Protein AF-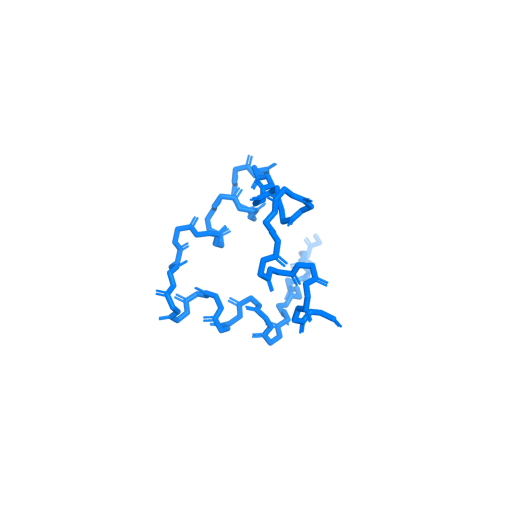A0A842PAD7-F1 (afdb_monomer)

Structure (mmCIF, N/CA/C/O backbone):
data_AF-A0A842PAD7-F1
#
_entry.id   AF-A0A842PAD7-F1
#
loop_
_atom_site.group_PDB
_atom_site.id
_atom_site.type_symbol
_atom_site.label_atom_id
_atom_site.label_alt_id
_atom_site.label_comp_id
_atom_site.label_asym_id
_atom_site.label_entity_id
_atom_site.label_seq_id
_atom_site.pdbx_PDB_ins_code
_atom_site.Cartn_x
_atom_site.Cartn_y
_atom_site.Cartn_z
_atom_site.occupancy
_atom_site.B_iso_or_equiv
_atom_site.auth_seq_id
_atom_site.auth_comp_id
_atom_site.auth_asym_id
_atom_site.auth_atom_id
_atom_site.pdbx_PDB_model_num
ATOM 1 N N . MET A 1 1 ? -7.052 -9.207 -24.511 1.00 51.97 1 MET A N 1
ATOM 2 C CA . MET A 1 1 ? -6.763 -7.863 -23.974 1.00 51.97 1 MET A CA 1
ATOM 3 C C . MET A 1 1 ? -5.544 -7.976 -23.093 1.00 51.97 1 MET A C 1
ATOM 5 O O . MET A 1 1 ? -5.597 -8.700 -22.109 1.00 51.97 1 MET A O 1
ATOM 9 N N . SER A 1 2 ? -4.441 -7.347 -23.483 1.00 68.38 2 SER A N 1
ATOM 10 C CA . SER A 1 2 ? -3.287 -7.170 -22.605 1.00 68.38 2 SER A CA 1
ATOM 11 C C . SER A 1 2 ? -3.751 -6.294 -21.443 1.00 68.38 2 SER A C 1
ATOM 13 O O . SER A 1 2 ? -4.188 -5.170 -21.674 1.00 68.38 2 SER A O 1
ATOM 15 N N . ALA A 1 3 ? -3.755 -6.824 -20.222 1.00 80.25 3 ALA A N 1
ATOM 16 C CA . ALA A 1 3 ? -3.983 -5.999 -19.047 1.00 80.25 3 ALA A CA 1
ATOM 17 C C . ALA A 1 3 ? -2.731 -5.140 -18.853 1.00 80.25 3 ALA A C 1
ATOM 19 O O . ALA A 1 3 ? -1.649 -5.675 -18.609 1.00 80.25 3 ALA A O 1
ATOM 20 N N . GLU A 1 4 ? -2.856 -3.830 -19.039 1.00 85.12 4 GLU A N 1
ATOM 21 C CA . GLU A 1 4 ? -1.764 -2.910 -18.740 1.00 85.12 4 GLU A CA 1
ATOM 22 C C . GLU A 1 4 ? -1.538 -2.894 -17.226 1.00 85.12 4 GLU A C 1
ATOM 24 O O . GLU A 1 4 ? -2.463 -2.653 -16.447 1.00 85.12 4 GLU A O 1
ATOM 29 N N . VAL A 1 5 ? -0.312 -3.211 -16.808 1.00 85.62 5 VAL A N 1
ATOM 30 C CA . VAL A 1 5 ? 0.083 -3.220 -15.398 1.00 85.62 5 VAL A CA 1
ATOM 31 C C . VAL A 1 5 ? 0.700 -1.868 -15.074 1.00 85.62 5 VAL A C 1
ATOM 33 O O . VAL A 1 5 ? 1.773 -1.534 -15.575 1.00 85.62 5 VAL A O 1
ATOM 36 N N . PHE A 1 6 ? 0.027 -1.102 -14.222 1.00 89.94 6 PHE A N 1
ATOM 37 C CA . PHE A 1 6 ? 0.542 0.157 -13.698 1.00 89.94 6 PHE A CA 1
ATOM 38 C C . PHE A 1 6 ? 1.219 -0.089 -12.352 1.00 89.94 6 PHE A C 1
ATOM 40 O O . PHE A 1 6 ? 0.630 -0.698 -11.463 1.00 89.94 6 PHE A O 1
ATOM 47 N N . ILE A 1 7 ? 2.450 0.400 -12.215 1.00 92.56 7 ILE A N 1
ATOM 48 C CA . ILE A 1 7 ? 3.208 0.388 -10.963 1.00 92.56 7 ILE A CA 1
ATOM 49 C C . ILE A 1 7 ? 3.473 1.825 -10.529 1.00 92.56 7 ILE A C 1
ATOM 51 O O . ILE A 1 7 ? 3.824 2.683 -11.342 1.00 92.56 7 ILE A O 1
ATOM 55 N N . THR A 1 8 ? 3.299 2.098 -9.245 1.00 94.94 8 THR A N 1
ATOM 56 C CA . THR A 1 8 ? 3.622 3.392 -8.649 1.00 94.94 8 THR A CA 1
ATOM 57 C C . THR A 1 8 ? 5.046 3.393 -8.102 1.00 94.94 8 THR A C 1
ATOM 59 O O . THR A 1 8 ? 5.657 2.348 -7.873 1.00 94.94 8 THR A O 1
ATOM 62 N N . VAL A 1 9 ? 5.594 4.582 -7.842 1.00 95.62 9 VAL A N 1
ATOM 63 C CA . VAL A 1 9 ? 6.906 4.704 -7.183 1.00 95.62 9 VAL A CA 1
ATOM 64 C C . VAL A 1 9 ? 6.884 4.066 -5.791 1.00 95.62 9 VAL A C 1
ATOM 66 O O . VAL A 1 9 ? 7.858 3.423 -5.408 1.00 95.62 9 VAL A O 1
ATOM 69 N N . SER A 1 10 ? 5.774 4.184 -5.057 1.00 91.75 10 SER A N 1
ATOM 70 C CA . SER A 1 10 ? 5.608 3.528 -3.757 1.00 91.75 10 SER A CA 1
ATOM 71 C C . SER A 1 10 ? 5.731 2.010 -3.873 1.00 91.75 10 SER A C 1
ATOM 73 O O . SER A 1 10 ? 6.432 1.411 -3.0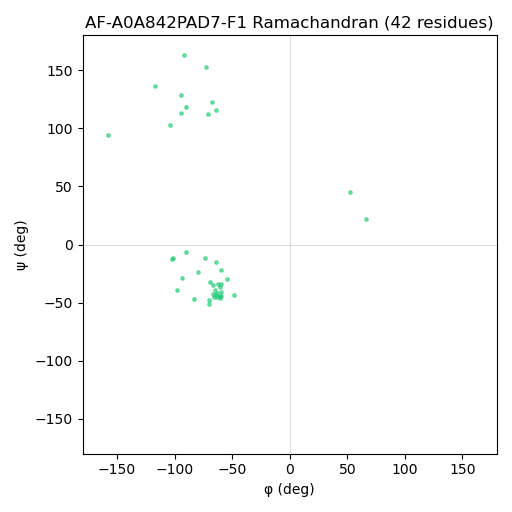63 1.00 91.75 10 SER A O 1
ATOM 75 N N . ASP A 1 11 ? 5.161 1.405 -4.922 1.00 93.81 11 ASP A N 1
ATOM 76 C CA . ASP A 1 11 ? 5.265 -0.042 -5.152 1.00 93.81 11 ASP A CA 1
ATOM 77 C C . ASP A 1 11 ? 6.713 -0.478 -5.380 1.00 93.81 11 ASP A C 1
ATOM 79 O O . ASP A 1 11 ? 7.167 -1.488 -4.846 1.00 93.81 11 ASP A O 1
ATOM 83 N N . VAL A 1 12 ? 7.470 0.311 -6.146 1.00 95.81 12 VAL A N 1
ATOM 84 C CA . VAL A 1 12 ? 8.892 0.046 -6.392 1.00 95.81 12 VAL A CA 1
ATOM 85 C C . VAL A 1 12 ?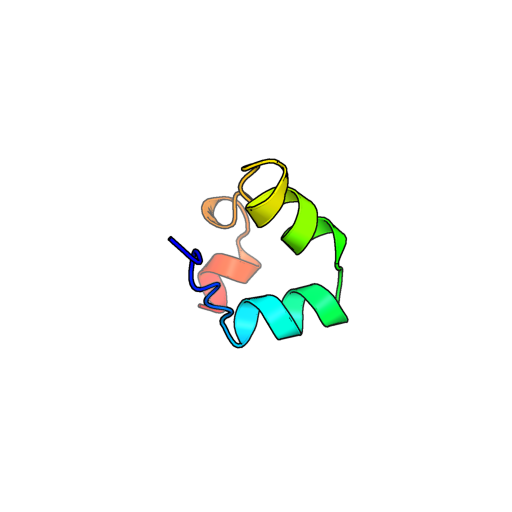 9.697 0.185 -5.099 1.00 95.81 12 VAL A C 1
ATOM 87 O O . VAL A 1 12 ? 10.514 -0.680 -4.785 1.00 95.81 12 VAL A O 1
ATOM 90 N N . MET A 1 13 ? 9.459 1.240 -4.318 1.00 95.56 13 MET A N 1
ATOM 91 C CA . MET A 1 13 ? 10.155 1.465 -3.048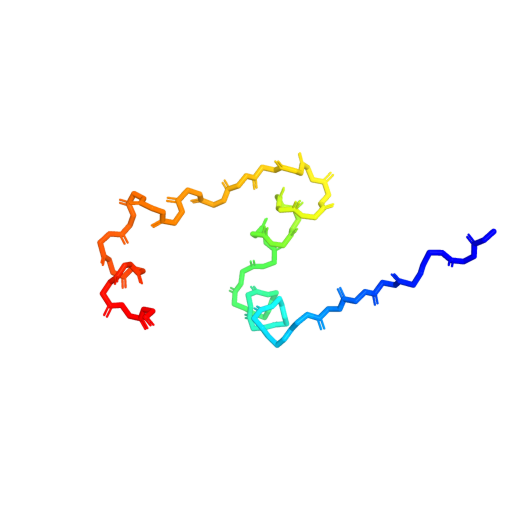 1.00 95.56 13 MET A CA 1
ATOM 92 C C . MET A 1 13 ? 9.848 0.364 -2.027 1.00 95.56 13 MET A C 1
ATOM 94 O O . MET A 1 13 ? 10.759 -0.148 -1.376 1.00 95.56 13 MET A O 1
ATOM 98 N N . GLU A 1 14 ? 8.584 -0.044 -1.911 1.00 94.69 14 GLU A N 1
ATOM 99 C CA . GLU A 1 14 ? 8.177 -1.154 -1.053 1.00 94.69 14 GLU A CA 1
ATOM 100 C C . GLU A 1 14 ? 8.757 -2.483 -1.526 1.00 94.69 14 GLU A C 1
ATOM 102 O O . GLU A 1 14 ? 9.212 -3.264 -0.694 1.00 94.69 14 GLU A O 1
ATOM 107 N N . TYR A 1 15 ? 8.816 -2.730 -2.838 1.00 95.81 15 TYR A N 1
ATOM 108 C CA . TYR A 1 15 ? 9.460 -3.922 -3.384 1.00 95.81 15 TYR A CA 1
ATOM 109 C C . TYR A 1 15 ? 10.942 -3.994 -2.997 1.00 95.81 15 TYR A C 1
ATOM 111 O O . TYR A 1 15 ? 11.421 -5.046 -2.574 1.00 95.81 15 TYR A O 1
ATOM 119 N N . LEU A 1 16 ? 11.658 -2.868 -3.101 1.00 97.12 16 LEU A N 1
ATOM 120 C CA . LEU A 1 16 ? 13.077 -2.769 -2.749 1.00 97.12 16 LEU A CA 1
ATOM 121 C C . LEU A 1 16 ? 13.324 -2.891 -1.238 1.00 97.12 16 LEU A C 1
ATOM 123 O O . LEU A 1 16 ? 14.356 -3.422 -0.832 1.00 97.12 16 LEU A O 1
ATOM 127 N N . PHE A 1 17 ? 12.395 -2.423 -0.401 1.00 94.06 17 PHE A N 1
ATOM 128 C CA . PHE A 1 17 ? 12.514 -2.506 1.056 1.00 94.06 17 PHE A CA 1
ATOM 129 C C . PHE A 1 17 ? 12.069 -3.868 1.618 1.00 94.06 17 PHE A C 1
ATOM 131 O O . PHE A 1 17 ? 12.745 -4.457 2.461 1.00 94.06 17 PHE A O 1
ATOM 138 N N . CYS A 1 18 ? 10.909 -4.367 1.183 1.00 95.31 18 CYS A N 1
ATOM 139 C CA . CYS A 1 18 ? 10.317 -5.631 1.611 1.00 95.31 18 CYS A CA 1
ATOM 140 C C . CYS A 1 18 ? 9.315 -6.153 0.555 1.00 95.31 18 CYS A C 1
ATOM 142 O O . CYS A 1 18 ?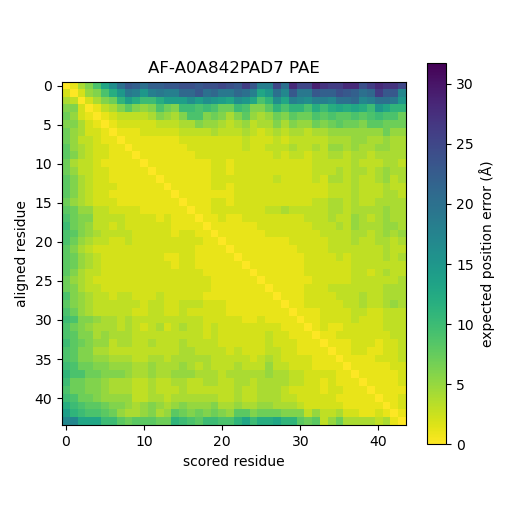 8.117 -5.855 0.631 1.00 95.31 18 CYS A O 1
ATOM 144 N N . PRO A 1 19 ? 9.738 -7.035 -0.369 1.00 95.75 19 PRO A N 1
ATOM 145 C CA . PRO A 1 19 ? 8.888 -7.508 -1.470 1.00 95.75 19 PRO A CA 1
ATOM 146 C C . PRO A 1 19 ? 7.661 -8.315 -1.013 1.00 95.75 19 PRO A C 1
ATOM 148 O O . PRO A 1 19 ? 6.711 -8.501 -1.772 1.00 95.75 19 PRO A O 1
ATOM 151 N N . ARG A 1 20 ? 7.634 -8.770 0.249 1.00 95.75 20 ARG A N 1
ATOM 152 C CA . ARG A 1 20 ? 6.471 -9.462 0.824 1.00 95.75 20 ARG A CA 1
ATOM 153 C C . ARG A 1 20 ? 5.222 -8.580 0.866 1.00 95.75 20 ARG A C 1
ATOM 155 O O . ARG A 1 20 ? 4.134 -9.115 0.687 1.00 95.75 20 ARG A O 1
ATOM 162 N N . PHE A 1 21 ? 5.355 -7.267 1.079 1.00 94.62 21 PHE A N 1
ATOM 163 C CA . PHE A 1 21 ? 4.188 -6.376 1.090 1.00 94.62 21 PHE A CA 1
ATOM 164 C C . PHE A 1 21 ? 3.542 -6.275 -0.294 1.00 94.62 21 PHE A C 1
ATOM 166 O O . PHE A 1 21 ? 2.328 -6.435 -0.399 1.00 94.62 21 PHE A O 1
ATOM 173 N N . ILE A 1 22 ? 4.352 -6.165 -1.350 1.00 96.12 22 ILE A N 1
ATOM 174 C CA . ILE A 1 22 ? 3.887 -6.178 -2.744 1.00 96.12 22 ILE A CA 1
ATOM 175 C C . ILE A 1 22 ? 3.171 -7.482 -3.082 1.00 96.12 22 ILE A C 1
ATOM 177 O O . ILE A 1 22 ? 2.076 -7.451 -3.638 1.00 96.12 22 ILE A O 1
ATOM 181 N N . TYR A 1 23 ? 3.734 -8.630 -2.698 1.00 96.06 23 TYR A N 1
ATOM 182 C CA . TYR A 1 23 ? 3.077 -9.920 -2.920 1.00 96.06 23 TYR A CA 1
ATOM 183 C C . TYR A 1 23 ? 1.724 -10.013 -2.198 1.00 96.06 23 TYR A C 1
ATOM 185 O O . TYR A 1 23 ? 0.728 -10.443 -2.780 1.00 96.06 23 TYR A O 1
ATOM 193 N N . PHE A 1 24 ? 1.656 -9.572 -0.940 1.00 97.44 24 PHE A N 1
ATOM 194 C CA . PHE A 1 24 ? 0.404 -9.567 -0.186 1.00 97.44 24 PHE A CA 1
ATOM 195 C C . PHE A 1 24 ? -0.645 -8.654 -0.818 1.00 97.44 24 PHE A C 1
ATOM 197 O O . PHE A 1 24 ? -1.773 -9.101 -0.997 1.00 97.44 24 PHE A O 1
ATOM 204 N N . MET A 1 25 ? -0.278 -7.440 -1.229 1.00 95.69 25 MET A N 1
ATOM 205 C CA . MET A 1 25 ? -1.214 -6.491 -1.832 1.00 95.69 25 MET A CA 1
ATOM 206 C C . MET A 1 25 ? -1.677 -6.909 -3.228 1.00 95.6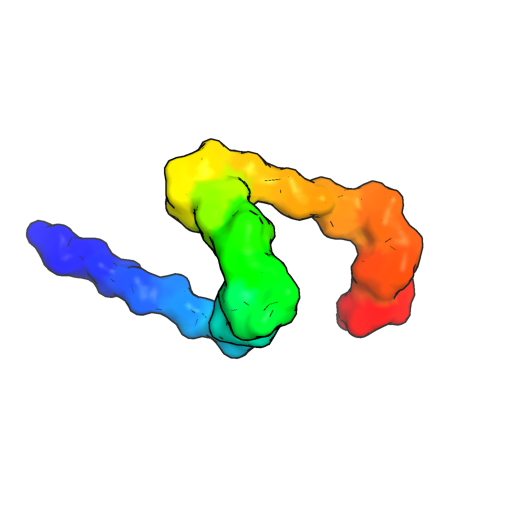9 25 MET A C 1
ATOM 208 O O . MET A 1 25 ? -2.878 -6.951 -3.480 1.00 95.69 25 MET A O 1
ATOM 212 N N . TYR A 1 26 ? -0.747 -7.235 -4.127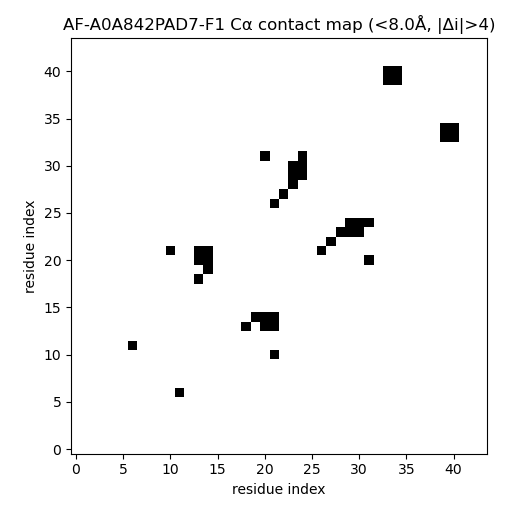 1.00 94.31 26 TYR A N 1
ATOM 213 C CA . TYR A 1 26 ? -1.055 -7.419 -5.547 1.00 94.31 26 TYR A CA 1
ATOM 214 C C . TYR A 1 26 ? -1.361 -8.865 -5.939 1.00 94.31 26 TYR A C 1
ATOM 216 O O . TYR A 1 26 ? -2.128 -9.080 -6.873 1.00 94.31 26 TYR A O 1
ATOM 224 N N . CYS A 1 27 ? -0.795 -9.860 -5.246 1.00 94.69 27 CYS A N 1
ATOM 225 C CA . CYS A 1 27 ? -1.044 -11.271 -5.563 1.00 94.69 27 CYS A CA 1
ATOM 226 C C . CYS A 1 27 ? -2.107 -11.899 -4.660 1.00 94.69 27 CYS A C 1
ATOM 228 O O . CYS A 1 27 ? -2.911 -12.693 -5.140 1.00 94.69 27 CYS A O 1
ATOM 230 N N . LEU A 1 28 ? -2.116 -11.565 -3.364 1.00 97.25 28 LEU A N 1
ATOM 231 C CA . LEU A 1 28 ? -3.073 -12.137 -2.407 1.00 97.25 28 LEU A CA 1
ATOM 232 C C . LEU A 1 28 ? -4.251 -11.213 -2.066 1.00 97.25 28 LEU A C 1
ATOM 234 O O . LEU A 1 28 ? -5.202 -11.672 -1.439 1.00 97.25 28 LEU A O 1
ATOM 238 N N . GLY A 1 29 ? -4.207 -9.931 -2.444 1.00 95.00 29 GLY A N 1
ATOM 239 C CA . GLY A 1 29 ? -5.256 -8.960 -2.109 1.00 95.00 29 GLY A CA 1
ATOM 240 C C . GLY A 1 29 ? -5.372 -8.651 -0.610 1.00 95.00 29 GLY A C 1
ATOM 241 O O . GLY A 1 29 ? -6.427 -8.222 -0.147 1.00 95.00 29 GLY A O 1
ATOM 242 N N . ILE A 1 30 ? -4.313 -8.892 0.167 1.00 96.88 30 ILE A N 1
ATOM 243 C CA . ILE A 1 30 ? -4.271 -8.653 1.611 1.00 96.88 30 ILE A CA 1
ATOM 244 C C . ILE A 1 30 ? -3.773 -7.220 1.864 1.00 96.88 30 ILE A C 1
ATOM 246 O O . ILE A 1 30 ? -2.631 -6.901 1.514 1.00 96.88 30 ILE A O 1
ATOM 250 N N . PRO A 1 31 ? -4.580 -6.347 2.494 1.00 94.69 31 PRO A N 1
ATOM 251 C CA . PRO A 1 31 ? -4.185 -4.970 2.767 1.00 94.69 31 PRO A CA 1
ATOM 252 C C . PRO A 1 31 ? -3.145 -4.885 3.895 1.00 94.69 31 PRO A C 1
ATOM 254 O O . PRO A 1 31 ? -3.120 -5.697 4.819 1.00 94.69 31 PRO A O 1
ATOM 257 N N . GLN A 1 32 ? -2.314 -3.838 3.875 1.00 92.38 32 GLN A N 1
ATOM 258 C CA . GLN A 1 32 ? -1.303 -3.596 4.915 1.00 92.38 32 GLN A CA 1
ATOM 259 C C . GLN A 1 32 ? -1.876 -3.103 6.259 1.00 92.38 32 GLN A C 1
ATOM 261 O O . GLN A 1 32 ? -1.149 -3.073 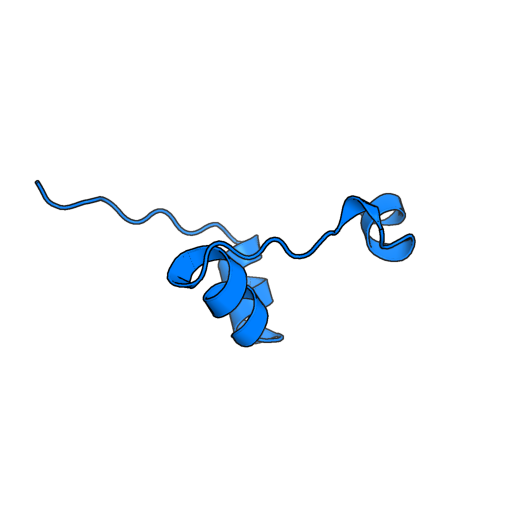7.260 1.00 92.38 32 GLN A O 1
ATOM 266 N N . HIS A 1 33 ? -3.157 -2.716 6.289 1.00 94.44 33 HIS A N 1
ATOM 267 C CA . HIS A 1 33 ? -3.816 -2.066 7.425 1.00 94.44 33 HIS A CA 1
ATOM 268 C C . HIS A 1 33 ? -3.060 -0.822 7.934 1.00 94.44 33 HIS A C 1
ATOM 270 O O . HIS A 1 33 ? -2.829 -0.657 9.138 1.00 94.44 33 HIS A O 1
ATOM 276 N N . GLU A 1 34 ? -2.614 0.034 7.005 1.00 93.50 34 GLU A N 1
ATOM 277 C CA . GLU A 1 34 ? -1.871 1.271 7.292 1.00 93.50 34 GLU A CA 1
ATOM 278 C C . GLU A 1 34 ? -2.610 2.196 8.267 1.00 93.50 34 GLU A C 1
ATOM 280 O O . GLU A 1 34 ? -1.970 2.859 9.084 1.00 93.50 34 GLU A O 1
ATOM 285 N N . GLU A 1 35 ? -3.944 2.165 8.265 1.00 95.50 35 GLU A N 1
ATOM 286 C CA . GLU A 1 35 ? -4.806 2.924 9.171 1.00 95.50 35 GLU A CA 1
ATOM 287 C C . GLU A 1 35 ? -4.566 2.601 10.652 1.00 95.50 35 GLU A C 1
ATOM 289 O O . GLU A 1 35 ? -4.864 3.410 11.527 1.00 95.50 35 GLU A O 1
ATOM 294 N N . LYS A 1 36 ? -3.989 1.433 10.956 1.00 96.12 36 LYS A N 1
ATOM 295 C CA . LYS A 1 36 ? -3.661 1.017 12.327 1.00 96.12 36 LYS A CA 1
ATOM 296 C C . LYS A 1 36 ? -2.257 1.449 12.757 1.00 96.12 36 LYS A C 1
ATOM 298 O O . LYS A 1 36 ? -1.877 1.247 13.910 1.00 96.12 36 LYS A O 1
ATOM 303 N N . ARG A 1 37 ? -1.447 2.013 11.853 1.00 93.44 37 ARG A N 1
ATOM 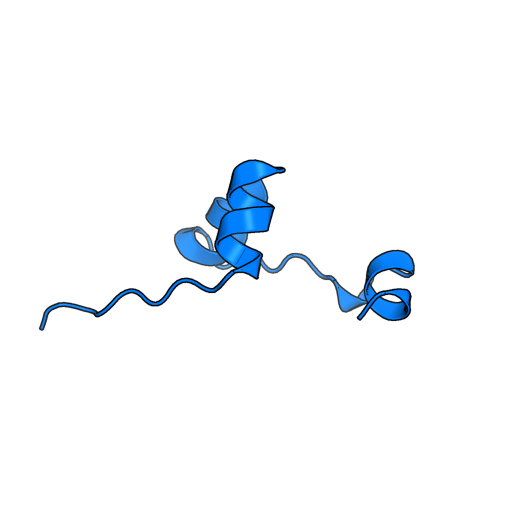304 C CA . ARG A 1 37 ? -0.035 2.336 12.104 1.00 93.44 37 ARG A CA 1
ATOM 305 C C . ARG A 1 37 ? 0.147 3.836 12.323 1.00 93.44 37 ARG A C 1
ATOM 307 O O . ARG A 1 37 ? 0.263 4.601 11.372 1.00 93.44 37 ARG A O 1
ATOM 314 N N . TYR A 1 38 ? 0.311 4.243 13.586 1.00 96.19 38 TYR A N 1
ATOM 315 C CA . TYR A 1 38 ? 0.543 5.647 13.976 1.00 96.19 38 TYR A CA 1
ATOM 316 C C . TYR A 1 38 ? 1.635 6.352 13.149 1.00 96.19 38 TYR A C 1
ATOM 318 O O . TYR A 1 38 ? 1.454 7.488 12.722 1.00 96.19 38 TYR A O 1
ATOM 326 N N . LYS A 1 39 ? 2.765 5.677 12.889 1.00 93.44 39 LYS A N 1
ATOM 327 C CA . LYS A 1 39 ? 3.870 6.254 12.102 1.00 93.44 39 LYS A CA 1
ATOM 328 C C . LYS A 1 39 ? 3.496 6.501 10.641 1.00 93.44 39 LYS A C 1
ATOM 330 O O . LYS A 1 39 ? 3.970 7.474 10.072 1.00 93.44 39 LYS A O 1
ATOM 335 N N . VAL A 1 40 ? 2.663 5.639 10.059 1.00 92.12 40 VAL A N 1
ATOM 336 C CA . VAL A 1 40 ? 2.183 5.810 8.683 1.00 92.12 40 VAL A CA 1
ATOM 337 C C . VAL A 1 40 ? 1.229 6.997 8.621 1.00 92.12 40 VAL A C 1
ATOM 339 O O . VAL A 1 40 ? 1.434 7.893 7.813 1.00 92.12 40 VAL A O 1
ATOM 342 N N . LEU A 1 41 ? 0.265 7.065 9.544 1.00 95.44 41 LEU A N 1
ATOM 343 C CA . LEU A 1 41 ? -0.688 8.178 9.627 1.00 95.44 41 LEU A CA 1
ATOM 344 C C . LEU A 1 41 ? -0.022 9.542 9.847 1.00 95.44 41 LEU A C 1
ATOM 346 O O . LEU A 1 41 ? -0.528 10.547 9.371 1.00 95.44 41 LEU A O 1
ATOM 350 N N . LYS A 1 42 ? 1.091 9.590 10.584 1.00 96.06 42 LYS A N 1
ATOM 351 C CA . LYS A 1 42 ? 1.831 10.834 10.839 1.00 96.06 42 LYS A CA 1
ATOM 352 C C . LYS A 1 42 ? 2.742 11.258 9.676 1.00 96.06 42 LYS A C 1
ATOM 354 O O . LYS A 1 42 ? 3.136 12.418 9.634 1.00 96.06 42 LYS A O 1
ATOM 359 N N . GLY A 1 43 ? 3.156 10.318 8.823 1.00 90.50 43 GLY A N 1
ATOM 360 C CA . GLY A 1 43 ? 4.141 10.548 7.758 1.00 90.50 43 GLY A CA 1
ATOM 361 C C . GLY A 1 43 ? 3.560 10.708 6.350 1.00 90.50 43 GLY A C 1
ATOM 362 O O . GLY A 1 43 ? 4.305 11.101 5.456 1.00 90.50 43 GLY A O 1
ATOM 363 N N . ARG A 1 44 ? 2.279 10.379 6.158 1.00 79.75 44 ARG A N 1
ATOM 364 C CA . ARG A 1 44 ? 1.495 10.711 4.959 1.00 79.75 44 ARG A CA 1
ATOM 365 C C . ARG A 1 44 ? 0.984 12.145 5.042 1.00 79.75 44 ARG A C 1
ATOM 367 O O . ARG A 1 44 ? 0.916 12.777 3.968 1.00 79.75 44 ARG A O 1
#

Sequence (44 aa):
MSAEVFITVSDVMEYLFCPRFIYFMYCLGIPQHEEKRYKVLKGR

Secondary structure (DSSP, 8-state):
--------HHHHHHHHH-HHHHIIIIIS-----GGG-HHHHHH-

Mean predicted aligned error: 4.18 Å

Radius of gyration: 12.28 Å; Cα contacts (8 Å, |Δi|>4): 21; chains: 1; bounding box: 20×23×38 Å

Solvent-accessible surface area (backbone atoms only — not comparable to full-atom values): 2918 Å² total; per-residue (Å²): 130,85,79,84,84,86,80,54,72,66,56,53,53,39,40,74,75,44,48,65,58,49,45,31,42,75,75,67,67,45,78,86,61,55,92,77,36,69,70,52,68,74,70,110

Foldseek 3Di:
DPDDDDDDPVQVVCCVVPVVQVCCCPVVVHHPPLVVPPVSVVVD

pLDDT: mean 92.08, std 8.17, range [51.97, 97.44]